Protein AF-L8M6Y9-F1 (afdb_monomer_lite)

Foldseek 3Di:
DPPDDVVVLLVLLQVLLLQLLVVLCVLPPVCSLVLLLQLLVLLLCQLVCCVVPNLLVLLVVLLDQCPDDSVRNSSNSSSLSLVVSLCVRLVDDDHSNDSVSLVPDDPVSRVVSSVSSSVSSVSNNVCSCVRSNHHDD

Structure (mmCIF, N/CA/C/O backbone):
data_AF-L8M6Y9-F1
#
_entry.id   AF-L8M6Y9-F1
#
loop_
_atom_site.group_PDB
_atom_site.id
_atom_site.type_symbol
_atom_site.label_atom_id
_atom_site.label_alt_id
_atom_site.label_comp_id
_atom_site.label_asym_id
_atom_site.label_entity_id
_atom_site.label_seq_id
_atom_site.pdbx_PDB_ins_code
_atom_site.Cartn_x
_atom_site.Cartn_y
_atom_site.Cartn_z
_atom_site.occupancy
_atom_site.B_iso_or_equiv
_atom_site.auth_seq_id
_atom_site.auth_comp_id
_atom_site.auth_asym_id
_atom_site.auth_atom_id
_atom_site.pdbx_PDB_model_num
ATOM 1 N N . MET A 1 1 ? 5.903 -5.511 -22.780 1.00 46.09 1 MET A N 1
ATOM 2 C CA . MET A 1 1 ? 4.863 -4.871 -21.948 1.00 46.09 1 MET A CA 1
ATOM 3 C C . MET A 1 1 ? 4.038 -6.001 -21.358 1.00 46.09 1 MET A C 1
ATOM 5 O O . MET A 1 1 ? 3.468 -6.752 -22.141 1.00 46.09 1 MET A O 1
ATOM 9 N N . LEU A 1 2 ? 4.091 -6.221 -20.038 1.00 52.31 2 LEU A N 1
ATOM 10 C CA . LEU A 1 2 ? 3.256 -7.232 -19.375 1.00 52.31 2 LEU A CA 1
ATOM 11 C C . LEU A 1 2 ? 1.802 -6.960 -19.768 1.00 52.31 2 LEU A C 1
ATOM 13 O O . LEU A 1 2 ? 1.294 -5.863 -19.540 1.00 52.31 2 LEU A O 1
ATOM 17 N N . LYS A 1 3 ? 1.163 -7.919 -20.439 1.00 58.28 3 LYS A N 1
ATOM 18 C CA . LYS A 1 3 ? -0.256 -7.826 -20.770 1.00 58.28 3 LYS A CA 1
ATOM 19 C C . LYS A 1 3 ? -1.007 -8.161 -19.485 1.00 58.28 3 LYS A C 1
ATOM 21 O O . LYS A 1 3 ? -1.280 -9.325 -19.223 1.00 58.28 3 LYS A O 1
ATOM 26 N N . LEU A 1 4 ? -1.220 -7.150 -18.647 1.00 67.50 4 LEU A N 1
ATOM 27 C CA . LEU A 1 4 ? -1.993 -7.296 -17.419 1.00 67.50 4 LEU A CA 1
ATOM 28 C C . LEU A 1 4 ? -3.423 -7.662 -17.813 1.00 67.50 4 LEU A C 1
ATOM 30 O O . LEU A 1 4 ? -4.090 -6.888 -18.499 1.00 67.50 4 LEU A O 1
ATOM 34 N N . ASP A 1 5 ? -3.863 -8.861 -17.435 1.00 82.44 5 ASP A N 1
ATOM 35 C CA . ASP A 1 5 ? -5.281 -9.205 -17.474 1.00 82.44 5 ASP A CA 1
ATOM 36 C C . ASP A 1 5 ? -5.985 -8.306 -16.447 1.00 82.44 5 ASP A C 1
ATOM 38 O O . ASP A 1 5 ? -5.642 -8.386 -15.262 1.00 82.44 5 ASP A O 1
ATOM 42 N N . PRO A 1 6 ? -6.932 -7.444 -16.862 1.00 83.56 6 PRO A N 1
ATOM 43 C CA . PRO A 1 6 ? -7.617 -6.541 -15.942 1.00 83.56 6 PRO A CA 1
ATOM 44 C C . PRO A 1 6 ? -8.288 -7.275 -14.780 1.00 83.56 6 PRO A C 1
ATOM 46 O O . PRO A 1 6 ? -8.347 -6.745 -13.679 1.00 83.56 6 PRO A O 1
ATOM 49 N N . ARG A 1 7 ? -8.739 -8.518 -14.997 1.00 87.81 7 ARG A N 1
ATOM 50 C CA . ARG A 1 7 ? -9.374 -9.331 -13.953 1.00 87.81 7 ARG A CA 1
ATOM 51 C C . ARG A 1 7 ? -8.374 -9.724 -12.880 1.00 87.81 7 ARG A C 1
ATOM 53 O O . ARG A 1 7 ? -8.661 -9.556 -11.706 1.00 87.81 7 ARG A O 1
ATOM 60 N N . ASN A 1 8 ? -7.191 -10.184 -13.289 1.00 87.62 8 ASN A N 1
ATOM 61 C CA . ASN A 1 8 ? -6.127 -10.527 -12.348 1.00 87.62 8 ASN A CA 1
ATOM 62 C C . ASN A 1 8 ? -5.664 -9.278 -11.593 1.00 87.62 8 ASN A C 1
ATOM 64 O O . ASN A 1 8 ? -5.404 -9.336 -10.400 1.00 87.62 8 ASN A O 1
ATOM 68 N N . PHE A 1 9 ? -5.581 -8.137 -12.277 1.00 90.62 9 PHE A N 1
ATOM 69 C CA . PHE A 1 9 ? -5.194 -6.880 -11.651 1.00 90.62 9 PHE A CA 1
ATOM 70 C C . PHE A 1 9 ? -6.172 -6.445 -10.550 1.00 90.62 9 PHE A C 1
ATOM 72 O O . PHE A 1 9 ? -5.738 -6.155 -9.435 1.00 90.62 9 PHE A O 1
ATOM 79 N N . SER A 1 10 ? -7.478 -6.455 -10.841 1.00 93.62 10 SER A N 1
ATOM 80 C CA . SER A 1 10 ? -8.515 -6.161 -9.847 1.00 93.62 10 SER A CA 1
ATOM 81 C C . SER A 1 10 ? -8.553 -7.202 -8.726 1.00 93.62 10 SER A C 1
ATOM 83 O O . SER A 1 10 ? -8.733 -6.824 -7.575 1.00 93.62 10 SER A O 1
ATOM 85 N N . ASP A 1 11 ? -8.329 -8.485 -9.027 1.00 94.81 11 ASP A N 1
ATOM 86 C CA . ASP A 1 11 ? -8.275 -9.559 -8.026 1.00 94.81 11 ASP A CA 1
ATOM 87 C C . ASP A 1 11 ? -7.117 -9.356 -7.035 1.00 94.81 11 ASP A C 1
ATOM 89 O O . ASP A 1 11 ? -7.332 -9.321 -5.827 1.00 94.81 11 ASP A O 1
ATOM 93 N N . HIS A 1 12 ? -5.900 -9.084 -7.522 1.00 94.75 12 HIS A N 1
ATOM 94 C CA . HIS A 1 12 ? -4.766 -8.739 -6.656 1.00 94.75 12 HIS A CA 1
ATOM 95 C C . HIS A 1 12 ? -5.039 -7.489 -5.808 1.00 94.75 12 HIS A C 1
ATOM 97 O O . HIS A 1 12 ? -4.659 -7.438 -4.638 1.00 94.75 12 HIS A O 1
ATOM 103 N N . ALA A 1 13 ? -5.696 -6.474 -6.380 1.00 96.38 13 ALA A N 1
ATOM 104 C CA . ALA A 1 13 ? -6.054 -5.271 -5.639 1.00 96.38 13 ALA A CA 1
ATOM 105 C C . ALA A 1 13 ? -7.060 -5.554 -4.516 1.00 96.38 13 ALA A C 1
ATOM 107 O O . ALA A 1 13 ? -6.871 -5.103 -3.386 1.00 96.38 13 ALA A O 1
ATOM 108 N N . TYR A 1 14 ? -8.102 -6.319 -4.829 1.00 97.38 14 TYR A N 1
ATOM 109 C CA . TYR A 1 14 ? -9.146 -6.708 -3.893 1.00 97.38 14 TYR A CA 1
ATOM 110 C C . TYR A 1 14 ? -8.575 -7.566 -2.754 1.00 97.38 14 TYR A C 1
ATOM 112 O O . TYR A 1 14 ? -8.721 -7.207 -1.585 1.00 97.38 14 TYR A O 1
ATOM 120 N N . ASN A 1 15 ? -7.823 -8.618 -3.090 1.00 97.69 15 ASN A N 1
ATOM 121 C CA . ASN A 1 15 ? -7.225 -9.534 -2.116 1.00 97.69 15 ASN A CA 1
ATOM 122 C C . ASN A 1 15 ? -6.239 -8.806 -1.188 1.00 97.69 15 ASN A C 1
ATOM 124 O O . ASN A 1 15 ? -6.292 -8.976 0.027 1.00 97.69 15 ASN A O 1
ATOM 128 N N . GLY A 1 16 ? -5.403 -7.905 -1.718 1.00 97.81 16 GLY A N 1
ATOM 129 C CA . GLY A 1 16 ? -4.499 -7.101 -0.889 1.00 97.81 16 GLY A CA 1
ATOM 130 C C . GLY A 1 16 ? -5.227 -6.212 0.132 1.00 97.81 16 GLY A C 1
ATOM 131 O O . GLY A 1 16 ? -4.735 -6.004 1.242 1.00 97.81 16 GLY A O 1
ATOM 132 N N . LEU A 1 17 ? -6.419 -5.706 -0.197 1.00 98.44 17 LEU A N 1
ATOM 133 C CA . LEU A 1 17 ? -7.243 -4.942 0.744 1.00 98.44 17 LEU A CA 1
ATOM 134 C C . LEU A 1 17 ? -7.923 -5.831 1.793 1.00 98.44 17 LEU A C 1
ATOM 136 O O . LEU A 1 17 ? -8.084 -5.389 2.935 1.00 98.44 17 LEU A O 1
ATOM 140 N N . GLU A 1 18 ? -8.301 -7.062 1.443 1.00 98.38 18 GLU A N 1
ATOM 141 C CA . GLU A 1 18 ? -8.814 -8.042 2.408 1.00 98.38 18 GLU A CA 1
ATOM 142 C C . GLU A 1 18 ? -7.746 -8.440 3.435 1.00 98.38 18 GLU A C 1
ATOM 144 O O . GLU A 1 18 ? -8.046 -8.477 4.630 1.00 98.38 18 GLU A O 1
ATOM 149 N N . GLU A 1 19 ? -6.488 -8.603 3.018 1.00 98.31 19 GLU A N 1
ATOM 150 C CA . GLU A 1 19 ? -5.369 -8.860 3.938 1.00 98.31 19 GLU A CA 1
ATOM 151 C C . GLU A 1 19 ? -5.184 -7.706 4.939 1.00 98.31 19 GLU A C 1
ATOM 153 O O . GLU A 1 19 ? -5.137 -7.916 6.154 1.00 98.31 19 GLU A O 1
ATOM 158 N N . ILE A 1 20 ? -5.221 -6.450 4.472 1.00 97.94 20 ILE A N 1
ATOM 159 C CA . ILE A 1 20 ? -5.199 -5.273 5.365 1.00 97.94 20 ILE A CA 1
ATOM 160 C C . ILE A 1 20 ? -6.381 -5.302 6.336 1.00 97.94 20 ILE A C 1
ATOM 162 O O . ILE A 1 20 ? -6.250 -4.949 7.515 1.00 97.94 20 ILE A O 1
ATOM 166 N N . GLN A 1 21 ? -7.560 -5.683 5.845 1.00 98.06 21 GLN A N 1
ATOM 167 C CA . GLN A 1 21 ? -8.760 -5.768 6.659 1.00 98.06 21 GLN A CA 1
ATOM 168 C C . GLN A 1 21 ? -8.592 -6.798 7.790 1.00 98.06 21 GLN A C 1
ATOM 170 O O . GLN A 1 21 ? -8.986 -6.508 8.931 1.00 98.06 21 GLN A O 1
ATOM 175 N N . AL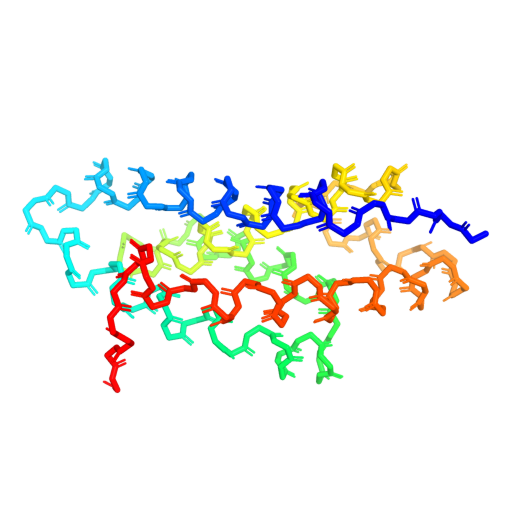A A 1 22 ? -8.011 -7.958 7.482 1.00 98.19 22 ALA A N 1
ATOM 176 C CA . ALA A 1 22 ? -7.735 -9.041 8.418 1.00 98.19 22 ALA A CA 1
ATOM 177 C C . ALA A 1 22 ? -6.683 -8.634 9.462 1.00 98.19 22 ALA A C 1
ATOM 179 O O . ALA A 1 22 ? -6.955 -8.721 10.664 1.00 98.19 22 ALA A O 1
ATOM 180 N N . ASP A 1 23 ? -5.553 -8.069 9.031 1.00 97.38 23 ASP A N 1
ATOM 181 C CA . ASP A 1 23 ? -4.480 -7.578 9.907 1.00 97.38 23 ASP A CA 1
ATOM 182 C C . ASP A 1 23 ? -4.985 -6.534 10.913 1.00 97.38 23 ASP A C 1
ATOM 184 O O . ASP A 1 23 ? -4.680 -6.566 12.114 1.00 97.38 23 ASP A O 1
ATOM 188 N N . ILE A 1 24 ? -5.812 -5.594 10.444 1.00 97.62 24 ILE A N 1
ATOM 189 C CA . ILE A 1 24 ? -6.424 -4.574 11.301 1.00 97.62 24 ILE A CA 1
ATOM 190 C C . ILE A 1 24 ? -7.418 -5.213 12.277 1.00 97.62 24 ILE A C 1
ATOM 192 O O . ILE A 1 24 ? -7.443 -4.843 13.457 1.00 97.62 24 ILE A O 1
ATOM 196 N N . ALA A 1 25 ? -8.239 -6.161 11.822 1.00 97.25 25 ALA A N 1
ATOM 197 C CA . ALA A 1 25 ? -9.172 -6.868 12.696 1.00 97.25 25 ALA A CA 1
ATOM 198 C C . ALA A 1 25 ? -8.431 -7.588 13.831 1.00 97.25 25 ALA A C 1
ATOM 200 O O . ALA A 1 25 ? -8.795 -7.429 15.001 1.00 97.25 25 ALA A O 1
ATOM 201 N N . GLN A 1 26 ? -7.345 -8.285 13.501 1.00 97.06 26 GLN A N 1
ATOM 202 C CA . GLN A 1 26 ? -6.515 -9.006 14.457 1.00 97.06 26 GLN A CA 1
ATOM 203 C C . GLN A 1 26 ? -5.826 -8.069 15.458 1.00 97.06 26 GLN A C 1
ATOM 205 O O . GLN A 1 26 ? -5.860 -8.315 16.665 1.00 97.06 26 GLN A O 1
ATOM 210 N N . LEU A 1 27 ? -5.215 -6.973 14.999 1.00 96.44 27 LEU A N 1
ATOM 211 C CA . LEU A 1 27 ? -4.429 -6.098 15.874 1.00 96.44 27 LEU A CA 1
ATOM 212 C C . LEU A 1 27 ? -5.295 -5.229 16.806 1.00 96.44 27 LEU A C 1
ATOM 214 O O . LEU A 1 27 ? -4.904 -4.946 17.950 1.00 96.44 27 LEU A O 1
ATOM 218 N N . TYR A 1 28 ? -6.445 -4.756 16.319 1.00 96.69 28 TYR A N 1
ATOM 219 C CA . TYR A 1 28 ? -7.249 -3.733 16.997 1.00 96.69 28 TYR A CA 1
ATOM 220 C C . TYR A 1 28 ? -8.537 -4.262 17.639 1.00 96.69 28 TYR A C 1
ATOM 222 O O . TYR A 1 28 ? -9.129 -3.544 18.453 1.00 96.69 28 TYR A O 1
ATOM 230 N N . GLY A 1 29 ? -8.956 -5.496 17.333 1.00 95.75 29 GLY A N 1
ATOM 231 C CA . GLY A 1 29 ? -10.102 -6.156 17.962 1.00 95.75 29 GLY A CA 1
ATOM 232 C C . GLY A 1 29 ? -11.366 -5.282 17.922 1.00 95.75 29 GLY A C 1
ATOM 233 O O . GLY A 1 29 ? -11.763 -4.851 16.840 1.00 95.75 29 GLY A O 1
ATOM 234 N N . PRO A 1 30 ? -11.976 -4.923 19.071 1.00 96.44 30 PRO A N 1
ATOM 235 C CA . PRO A 1 30 ? -13.185 -4.091 19.103 1.00 96.44 30 PRO A CA 1
ATOM 236 C C . PRO A 1 30 ? -13.044 -2.720 18.422 1.00 96.44 30 PRO A C 1
ATOM 238 O O . PRO A 1 30 ? -14.034 -2.149 17.974 1.00 96.44 30 PRO A O 1
ATOM 241 N N . LYS A 1 31 ? -11.821 -2.178 18.326 1.00 96.00 31 LYS A N 1
ATOM 242 C CA . LYS A 1 31 ? -11.558 -0.885 17.670 1.00 96.00 31 LYS A CA 1
ATOM 243 C C . LYS A 1 31 ? -11.295 -1.008 16.168 1.00 96.00 31 LYS A C 1
ATOM 245 O O . LYS A 1 31 ? -11.102 0.014 15.513 1.00 96.00 31 LYS A O 1
ATOM 250 N N . ALA A 1 32 ? -11.286 -2.218 15.606 1.00 96.81 32 ALA A N 1
ATOM 251 C CA . ALA A 1 32 ? -10.920 -2.453 14.212 1.00 96.81 32 ALA A CA 1
ATOM 252 C C . ALA A 1 32 ? -11.723 -1.595 13.229 1.00 96.81 32 ALA A C 1
ATOM 254 O O . ALA A 1 32 ? -11.138 -1.048 12.302 1.00 96.81 32 ALA A O 1
ATOM 255 N N . GLY A 1 33 ? -13.024 -1.391 13.465 1.00 96.50 33 GLY A N 1
ATOM 256 C CA . GLY A 1 33 ? -13.861 -0.552 12.602 1.00 96.50 33 GLY A CA 1
ATOM 257 C C . GLY A 1 33 ? -13.327 0.875 12.420 1.00 96.50 33 GLY A C 1
ATOM 258 O O . GLY A 1 33 ? -13.347 1.395 11.310 1.00 96.50 33 GLY A O 1
ATOM 259 N N . GLU A 1 34 ? -12.783 1.502 13.467 1.00 96.44 34 GLU A N 1
ATOM 260 C CA . GLU A 1 34 ? -12.192 2.843 13.357 1.00 96.44 34 GLU A CA 1
ATOM 261 C C . GLU A 1 34 ? -10.894 2.823 12.540 1.00 96.44 34 GLU A C 1
ATOM 263 O O . GLU A 1 34 ? -10.664 3.695 11.700 1.00 96.44 34 GLU A O 1
ATOM 268 N N . TYR A 1 35 ? -10.041 1.826 12.774 1.00 97.25 35 TYR A N 1
ATOM 269 C CA . TYR A 1 35 ? -8.752 1.715 12.094 1.00 97.25 35 TYR A CA 1
ATOM 270 C C . TYR A 1 35 ? -8.889 1.288 10.631 1.00 97.25 35 TYR A C 1
ATOM 272 O O . TYR A 1 35 ? -8.091 1.744 9.818 1.00 97.25 35 TYR A O 1
ATOM 280 N N . LYS A 1 36 ? -9.922 0.515 10.268 1.00 97.75 36 LYS A N 1
ATOM 281 C CA . LYS A 1 36 ? -10.257 0.218 8.866 1.00 97.75 36 LYS A CA 1
ATOM 282 C C . LYS A 1 36 ? -10.595 1.505 8.104 1.00 97.75 36 LYS A C 1
ATOM 284 O O . LYS A 1 36 ? -9.994 1.766 7.070 1.00 97.75 36 LYS A O 1
ATOM 289 N N . LYS A 1 37 ? -11.420 2.390 8.679 1.00 97.75 37 LYS A N 1
ATOM 290 C CA . LYS A 1 37 ? -11.724 3.707 8.081 1.00 97.75 37 LYS A CA 1
ATOM 291 C C . LYS A 1 37 ? -10.491 4.606 7.949 1.00 97.75 37 LYS A C 1
ATOM 293 O O . LYS A 1 37 ? -10.320 5.278 6.936 1.00 97.75 37 LYS A O 1
ATOM 298 N N . LYS A 1 38 ? -9.596 4.599 8.946 1.00 97.38 38 LYS A N 1
ATOM 299 C CA . LYS A 1 38 ? -8.304 5.306 8.851 1.00 97.38 38 LYS A CA 1
ATOM 300 C C . LYS A 1 38 ? -7.415 4.714 7.756 1.00 97.38 38 LYS A C 1
ATOM 302 O O . LYS A 1 38 ? -6.781 5.467 7.031 1.00 97.38 38 LYS A O 1
ATOM 307 N N . ALA A 1 39 ? -7.369 3.390 7.620 1.00 97.81 39 ALA A N 1
ATOM 308 C CA . ALA A 1 39 ? -6.634 2.724 6.550 1.00 97.81 39 ALA A CA 1
ATOM 309 C C . ALA A 1 39 ? -7.219 3.051 5.169 1.00 97.81 39 ALA A C 1
ATOM 311 O O . ALA A 1 39 ? -6.449 3.349 4.264 1.00 97.81 39 ALA A O 1
ATOM 312 N N . SER A 1 40 ? -8.549 3.109 5.033 1.00 98.31 40 SER A N 1
ATOM 313 C CA . SER A 1 40 ? -9.232 3.546 3.806 1.00 98.31 40 SER A CA 1
ATOM 314 C C . SER A 1 40 ? -8.768 4.940 3.367 1.00 98.31 40 SER A C 1
ATOM 316 O O . SER A 1 40 ? -8.375 5.122 2.218 1.00 98.31 40 SER A O 1
ATOM 318 N N . ALA A 1 41 ? -8.671 5.899 4.299 1.00 97.69 41 ALA A N 1
ATOM 319 C CA . ALA A 1 41 ? -8.142 7.235 4.005 1.00 97.69 41 ALA A CA 1
ATOM 320 C C . ALA A 1 41 ? -6.676 7.211 3.522 1.00 97.69 41 ALA A C 1
ATOM 322 O O . ALA A 1 41 ? -6.304 7.953 2.614 1.00 97.69 41 ALA A O 1
ATOM 323 N N . ILE A 1 42 ? -5.836 6.334 4.089 1.00 98.00 42 ILE A N 1
ATOM 324 C CA . ILE A 1 42 ? -4.451 6.153 3.621 1.00 98.00 42 ILE A CA 1
ATOM 325 C C . ILE A 1 42 ? -4.422 5.557 2.212 1.00 98.00 42 ILE A C 1
ATOM 327 O O . ILE A 1 42 ? -3.674 6.050 1.369 1.00 98.00 42 ILE A O 1
ATOM 331 N N . VAL A 1 43 ? -5.240 4.535 1.948 1.00 98.31 43 VAL A N 1
ATOM 332 C CA . VAL A 1 43 ? -5.334 3.881 0.637 1.00 98.31 43 VAL A CA 1
ATOM 333 C C . VAL A 1 43 ? -5.749 4.881 -0.443 1.00 98.31 43 VAL A C 1
ATOM 335 O O . VAL A 1 43 ? -5.084 4.969 -1.472 1.00 98.31 43 VAL A O 1
ATOM 338 N N . GLN A 1 44 ? -6.770 5.704 -0.189 1.00 97.81 44 GLN A N 1
ATOM 339 C CA . GLN A 1 44 ? -7.201 6.747 -1.129 1.00 97.81 44 GLN A CA 1
ATOM 340 C C . GLN A 1 44 ? -6.107 7.787 -1.420 1.00 97.81 44 GLN A C 1
ATOM 342 O O . GLN A 1 44 ? -6.062 8.361 -2.507 1.00 97.81 44 GLN A O 1
ATOM 347 N N . GLY A 1 45 ? -5.191 8.014 -0.473 1.00 97.75 45 GLY A N 1
ATOM 348 C CA . GLY A 1 45 ? -4.048 8.910 -0.640 1.00 97.75 45 GLY A CA 1
ATOM 349 C C . GLY A 1 45 ? -2.855 8.311 -1.397 1.00 97.75 45 GLY A C 1
ATOM 350 O O . GLY A 1 45 ? -1.957 9.066 -1.786 1.00 97.75 45 GLY A O 1
ATOM 351 N N . LEU A 1 46 ? -2.813 6.992 -1.629 1.00 98.25 46 LEU A N 1
ATOM 352 C CA . LEU A 1 46 ? -1.660 6.315 -2.237 1.00 98.25 46 LEU A CA 1
ATOM 353 C C . LEU A 1 46 ? -1.291 6.829 -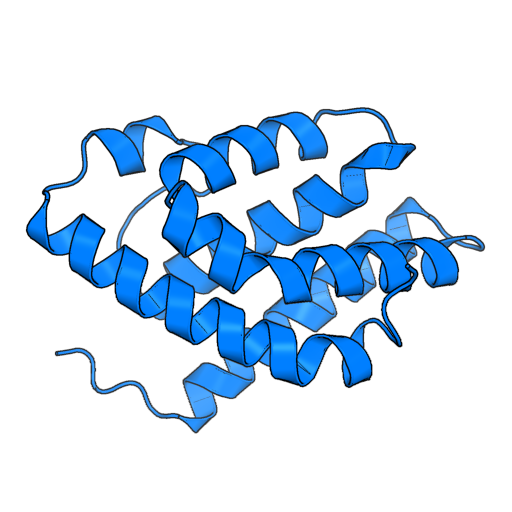3.638 1.00 98.25 46 LEU A C 1
ATOM 355 O O . LEU A 1 46 ? -0.098 7.066 -3.851 1.00 98.25 46 LEU A O 1
ATOM 359 N N . PRO A 1 47 ? -2.230 7.065 -4.581 1.00 98.12 47 PRO A N 1
ATOM 360 C CA . PRO A 1 47 ? -1.868 7.552 -5.915 1.00 98.12 47 PRO A CA 1
ATOM 361 C C . PRO A 1 47 ? -1.084 8.868 -5.858 1.00 98.12 47 PRO A C 1
ATOM 363 O O . PRO A 1 47 ? -0.048 9.021 -6.512 1.00 98.12 47 PRO A O 1
ATOM 366 N N . ASN A 1 48 ? -1.543 9.796 -5.014 1.00 97.81 48 ASN A N 1
ATOM 367 C CA . ASN A 1 48 ? -0.903 11.093 -4.811 1.00 97.81 48 ASN A CA 1
ATOM 368 C C . ASN A 1 48 ? 0.447 10.942 -4.108 1.00 97.81 48 ASN A C 1
ATOM 370 O O . ASN A 1 48 ? 1.433 11.551 -4.524 1.00 97.81 48 ASN A O 1
ATOM 374 N N . TYR A 1 49 ? 0.514 10.104 -3.071 1.00 98.00 49 TYR A N 1
ATOM 375 C CA . TYR A 1 49 ? 1.751 9.850 -2.340 1.00 98.00 49 TYR A CA 1
ATOM 376 C C . TYR A 1 49 ? 2.841 9.280 -3.259 1.00 98.00 49 TYR A C 1
ATOM 378 O O . TYR A 1 49 ? 3.959 9.794 -3.279 1.00 98.00 49 TYR A O 1
ATOM 386 N N . ILE A 1 50 ? 2.523 8.246 -4.042 1.00 97.69 50 ILE A N 1
ATOM 387 C CA . ILE A 1 50 ? 3.484 7.587 -4.940 1.00 97.69 50 ILE A CA 1
ATOM 388 C C . ILE A 1 50 ? 3.928 8.550 -6.040 1.00 97.69 50 ILE A C 1
ATOM 390 O O . ILE A 1 50 ? 5.116 8.611 -6.347 1.00 97.69 50 ILE A O 1
ATOM 394 N N . SER A 1 51 ? 3.008 9.348 -6.586 1.00 95.69 51 SER A N 1
ATOM 395 C CA . SER A 1 51 ? 3.340 10.352 -7.603 1.00 95.69 51 SER A CA 1
ATOM 396 C C . SER A 1 51 ? 4.284 11.437 -7.072 1.00 95.69 51 SER A C 1
ATOM 398 O O . SER A 1 51 ? 5.167 11.884 -7.798 1.00 95.69 51 SER A O 1
ATOM 400 N N . ALA A 1 52 ? 4.124 11.847 -5.810 1.00 96.50 52 ALA A N 1
ATOM 401 C CA . ALA A 1 52 ? 4.944 12.888 -5.193 1.00 96.50 52 ALA A CA 1
ATOM 402 C C . ALA A 1 52 ? 6.304 12.378 -4.687 1.00 96.50 52 ALA A C 1
ATOM 404 O O . ALA A 1 52 ? 7.302 13.090 -4.778 1.00 96.50 52 ALA A O 1
ATOM 405 N N . TRP A 1 53 ? 6.349 11.166 -4.129 1.00 95.69 53 TRP A N 1
ATOM 406 C CA . TRP A 1 53 ? 7.508 10.687 -3.368 1.00 95.69 53 TRP A CA 1
ATOM 407 C C . TRP A 1 53 ? 8.144 9.402 -3.901 1.00 95.69 53 TRP A C 1
ATOM 409 O O . TRP A 1 53 ? 9.311 9.137 -3.619 1.00 95.69 53 TRP A O 1
ATOM 419 N N . GLY A 1 54 ? 7.409 8.605 -4.674 1.00 95.38 54 GLY A N 1
ATOM 420 C CA . GLY A 1 54 ? 7.865 7.322 -5.201 1.00 95.38 54 GLY A CA 1
ATOM 421 C C . GLY A 1 54 ? 7.882 6.172 -4.187 1.00 95.38 54 GLY A C 1
ATOM 422 O O . GLY A 1 54 ? 7.628 6.326 -2.989 1.00 95.38 54 GLY A O 1
ATOM 423 N N . LEU A 1 55 ? 8.199 4.981 -4.698 1.00 96.94 55 LEU A N 1
ATOM 424 C CA . LEU A 1 55 ? 8.106 3.714 -3.966 1.00 96.94 55 LEU A CA 1
ATOM 425 C C . LEU A 1 55 ? 9.159 3.537 -2.871 1.00 96.94 55 LEU A C 1
ATOM 427 O O . LEU A 1 55 ? 8.873 2.936 -1.841 1.00 96.94 55 LEU A O 1
ATOM 431 N N . HIS A 1 56 ? 10.369 4.066 -3.055 1.00 95.38 56 HIS A N 1
ATOM 432 C CA . HIS A 1 56 ? 11.428 3.933 -2.048 1.00 95.38 56 HIS A CA 1
ATOM 433 C C . HIS A 1 56 ? 11.035 4.598 -0.717 1.00 95.38 56 HIS A C 1
ATOM 435 O O . HIS A 1 56 ? 11.291 4.042 0.353 1.00 95.38 56 HIS A O 1
ATOM 441 N N . ARG A 1 57 ? 10.362 5.759 -0.768 1.00 96.06 57 ARG A N 1
ATOM 442 C CA . ARG A 1 57 ? 9.854 6.427 0.436 1.00 96.06 57 ARG A CA 1
ATOM 443 C C . ARG A 1 57 ? 8.682 5.663 1.045 1.00 96.06 57 ARG A C 1
ATOM 445 O O . ARG A 1 57 ? 8.661 5.493 2.260 1.00 96.06 57 ARG A O 1
ATOM 452 N N . LEU A 1 58 ? 7.778 5.143 0.209 1.00 97.44 58 LEU A N 1
ATOM 453 C CA . LEU A 1 58 ? 6.669 4.293 0.649 1.00 97.44 58 LEU A CA 1
ATOM 454 C C . LEU A 1 58 ? 7.177 3.070 1.432 1.00 97.44 58 LEU A C 1
ATOM 456 O O . LEU A 1 58 ? 6.675 2.791 2.517 1.00 97.44 58 LEU A O 1
ATOM 460 N N . ALA A 1 59 ? 8.218 2.392 0.936 1.00 97.12 59 ALA A N 1
ATOM 461 C CA . ALA A 1 59 ? 8.852 1.261 1.618 1.00 97.12 59 ALA A CA 1
ATOM 462 C C . ALA A 1 59 ? 9.466 1.662 2.966 1.00 97.12 59 ALA A C 1
ATOM 464 O O . ALA A 1 59 ? 9.254 0.989 3.978 1.00 97.12 59 ALA A O 1
ATOM 465 N N . GLY A 1 60 ? 10.176 2.795 3.009 1.00 96.88 60 GLY A N 1
ATOM 466 C CA . GLY A 1 60 ? 10.760 3.315 4.246 1.00 96.88 60 GLY A CA 1
ATOM 467 C C . GLY A 1 60 ? 9.704 3.661 5.300 1.00 96.88 60 GLY A C 1
ATOM 468 O O . GLY A 1 60 ? 9.830 3.263 6.461 1.00 96.88 60 GLY A O 1
ATOM 469 N N . ASP A 1 61 ? 8.636 4.351 4.898 1.00 96.81 61 ASP A N 1
ATOM 470 C CA . ASP A 1 61 ? 7.517 4.675 5.785 1.00 96.81 61 ASP A CA 1
ATOM 471 C C . ASP A 1 61 ? 6.746 3.414 6.204 1.00 96.81 61 ASP A C 1
ATOM 473 O O . ASP A 1 61 ? 6.332 3.309 7.359 1.00 96.81 61 ASP A O 1
ATOM 477 N N . GLY A 1 62 ? 6.607 2.429 5.312 1.00 96.31 62 GLY A N 1
ATOM 478 C CA . GLY A 1 62 ? 5.998 1.137 5.616 1.00 96.31 62 GLY A CA 1
ATOM 479 C C . GLY A 1 62 ? 6.700 0.446 6.779 1.00 96.31 62 GLY A C 1
ATOM 480 O O . GLY A 1 62 ? 6.052 0.106 7.765 1.00 96.31 62 GLY A O 1
ATOM 481 N N . LEU A 1 63 ? 8.029 0.337 6.727 1.00 95.69 63 LEU A N 1
ATOM 482 C CA . LEU A 1 63 ? 8.834 -0.217 7.822 1.00 95.69 63 LEU A CA 1
ATOM 483 C C . LEU A 1 63 ? 8.711 0.586 9.112 1.00 95.69 63 LEU A C 1
ATOM 485 O O . LEU A 1 63 ? 8.515 0.024 10.191 1.00 95.69 63 LEU A O 1
ATOM 489 N N . LYS A 1 64 ? 8.825 1.913 8.999 1.00 96.31 64 LYS A N 1
ATOM 490 C CA . LYS A 1 64 ? 8.748 2.831 10.135 1.00 96.31 64 LYS A CA 1
ATOM 491 C C . LYS A 1 64 ? 7.435 2.664 10.895 1.00 96.31 64 LYS A C 1
ATOM 493 O O . LYS A 1 64 ? 7.450 2.602 12.121 1.00 96.31 64 LYS A O 1
ATOM 498 N N . TYR A 1 65 ? 6.307 2.619 10.189 1.00 96.44 65 TYR A N 1
ATOM 499 C CA . TYR A 1 65 ? 4.997 2.492 10.821 1.00 96.44 65 TYR A CA 1
ATOM 500 C C . TYR A 1 65 ? 4.696 1.062 11.256 1.00 96.44 65 TYR A C 1
ATOM 502 O O . TYR A 1 65 ? 4.109 0.881 12.322 1.00 96.44 65 TYR A O 1
ATOM 510 N N . HIS A 1 66 ? 5.138 0.055 10.501 1.00 93.56 66 HIS A N 1
ATOM 511 C CA . HIS A 1 66 ? 4.961 -1.346 10.878 1.00 93.56 66 HIS A CA 1
ATOM 512 C C . HIS A 1 66 ? 5.644 -1.643 12.224 1.00 93.56 66 HIS A C 1
ATOM 514 O O . HIS A 1 66 ? 5.017 -2.163 13.148 1.00 93.56 66 HIS A O 1
ATOM 520 N N . ASN A 1 67 ? 6.881 -1.170 12.395 1.00 93.12 67 ASN A N 1
ATOM 521 C CA . ASN A 1 67 ? 7.636 -1.273 13.649 1.00 93.12 67 ASN A CA 1
ATOM 522 C C . ASN A 1 67 ? 7.295 -0.170 14.667 1.00 93.12 67 ASN A C 1
ATOM 524 O O . ASN A 1 67 ? 7.867 -0.120 15.755 1.00 93.12 67 ASN A O 1
ATOM 528 N N . GLY A 1 68 ? 6.369 0.724 14.320 1.00 92.56 68 GLY A N 1
ATOM 529 C CA . GLY A 1 68 ? 5.968 1.859 15.135 1.00 92.56 68 GLY A CA 1
ATOM 530 C C . GLY A 1 68 ? 4.984 1.503 16.250 1.00 92.56 68 GLY A C 1
ATOM 531 O O . GLY A 1 68 ? 4.726 0.334 16.571 1.00 92.56 68 GLY A O 1
ATOM 532 N N . SER A 1 69 ? 4.405 2.553 16.840 1.00 94.69 69 SER A N 1
ATOM 533 C CA . SER A 1 69 ? 3.383 2.430 17.880 1.00 94.69 69 SER A CA 1
ATOM 534 C C . SER A 1 69 ? 2.136 1.718 17.358 1.00 94.69 69 SER A C 1
ATOM 536 O O . SER A 1 69 ? 1.775 1.830 16.182 1.00 94.69 69 SER A O 1
ATOM 538 N N . LYS A 1 70 ? 1.404 1.053 18.261 1.00 93.38 70 LYS A N 1
ATOM 539 C CA . LYS A 1 70 ? 0.137 0.392 17.919 1.00 93.38 70 LYS A CA 1
ATOM 540 C C . LYS A 1 70 ? -0.838 1.349 17.225 1.00 93.38 70 LYS A C 1
ATOM 542 O O . LYS A 1 70 ? -1.553 0.935 16.325 1.00 93.38 70 LYS A O 1
ATOM 547 N N . GLU A 1 71 ? -0.841 2.631 17.577 1.00 92.88 71 GLU A N 1
ATOM 548 C CA . GLU A 1 71 ? -1.741 3.624 16.982 1.00 92.88 71 GLU A CA 1
ATOM 549 C C . GLU A 1 71 ? -1.459 3.936 15.516 1.00 92.88 71 GLU A C 1
ATOM 551 O O . GLU A 1 71 ? -2.377 4.333 14.811 1.00 92.88 71 GLU A O 1
ATOM 556 N N . THR A 1 72 ? -0.223 3.761 15.048 1.00 95.44 72 THR A N 1
ATOM 557 C CA . THR A 1 72 ? 0.175 4.085 13.668 1.00 95.44 72 THR A CA 1
ATOM 558 C C . THR A 1 72 ? 0.434 2.851 12.811 1.00 95.44 72 THR A C 1
ATOM 560 O O . THR A 1 72 ? 0.565 2.980 11.595 1.00 95.44 72 THR A O 1
ATOM 563 N N . ARG A 1 73 ? 0.434 1.656 13.418 1.00 96.44 73 ARG A N 1
ATOM 564 C CA . ARG A 1 73 ? 0.761 0.386 12.759 1.00 96.44 73 ARG A CA 1
ATOM 565 C C . ARG A 1 73 ? -0.123 0.047 11.557 1.00 96.44 73 ARG A C 1
ATOM 567 O O . ARG A 1 73 ? 0.395 -0.483 10.582 1.00 96.44 73 ARG A O 1
ATOM 574 N N . TYR A 1 74 ? -1.396 0.455 11.557 1.00 96.44 74 TYR A N 1
ATOM 575 C CA . TYR A 1 74 ? -2.285 0.313 10.394 1.00 96.44 74 TYR A CA 1
ATOM 576 C C . TYR A 1 74 ? -1.717 0.951 9.112 1.00 96.44 74 TYR A C 1
ATOM 578 O O . TYR A 1 74 ? -1.920 0.413 8.029 1.00 96.44 74 TYR A O 1
ATOM 586 N N . LYS A 1 75 ? -0.965 2.060 9.214 1.00 97.62 75 LYS A N 1
ATOM 587 C CA . LYS A 1 75 ? -0.290 2.678 8.056 1.00 97.62 75 LYS A CA 1
ATOM 588 C C . LYS A 1 75 ? 0.786 1.753 7.493 1.00 97.62 75 LYS A C 1
ATOM 590 O O . LYS A 1 75 ? 0.938 1.642 6.284 1.00 97.62 75 LYS A O 1
ATOM 595 N N . GLY A 1 76 ? 1.510 1.083 8.390 1.00 96.81 76 GLY A N 1
ATOM 596 C CA . GLY A 1 76 ? 2.522 0.093 8.044 1.00 96.81 76 GLY A CA 1
ATOM 597 C C . GLY A 1 76 ? 1.925 -1.094 7.300 1.00 96.81 76 GLY A C 1
ATOM 598 O O . GLY A 1 76 ? 2.470 -1.468 6.270 1.00 96.81 76 GLY A O 1
ATOM 599 N N . PHE A 1 77 ? 0.791 -1.629 7.770 1.00 97.19 77 PHE A N 1
ATOM 600 C CA . PHE A 1 77 ? 0.063 -2.696 7.069 1.00 97.19 77 PHE A CA 1
ATOM 601 C C . PHE A 1 77 ? -0.337 -2.276 5.655 1.00 97.19 77 PHE A C 1
ATOM 603 O O . PHE A 1 77 ? -0.006 -2.977 4.707 1.00 97.19 77 PHE A O 1
ATOM 610 N N . VAL A 1 78 ? -0.934 -1.087 5.490 1.00 98.31 78 VAL A N 1
ATOM 611 C CA . VAL A 1 78 ? -1.317 -0.581 4.161 1.00 98.31 78 VAL A CA 1
ATOM 612 C C . VAL A 1 78 ? -0.116 -0.503 3.219 1.00 98.31 78 VAL A C 1
ATOM 614 O O . VAL A 1 78 ? -0.171 -1.016 2.106 1.00 98.31 78 VAL A O 1
ATOM 617 N N . TYR A 1 79 ? 0.982 0.120 3.649 1.00 98.19 79 TYR A N 1
ATOM 618 C CA . TYR A 1 79 ? 2.147 0.316 2.783 1.00 98.19 79 TYR A CA 1
ATOM 619 C C . TYR A 1 79 ?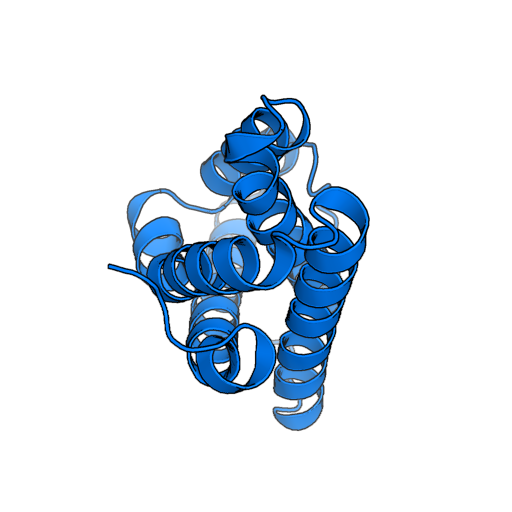 2.884 -0.988 2.470 1.00 98.19 79 TYR A C 1
ATOM 621 O O . TYR A 1 79 ? 3.296 -1.189 1.330 1.00 98.19 79 TYR A O 1
ATOM 629 N N . GLN A 1 80 ? 3.050 -1.874 3.455 1.00 97.25 80 GLN A N 1
ATOM 630 C CA . GLN A 1 80 ? 3.732 -3.153 3.258 1.00 97.25 80 GLN A CA 1
ATOM 631 C C . GLN A 1 80 ? 2.915 -4.089 2.367 1.00 97.25 80 GLN A C 1
ATOM 633 O O . GLN A 1 80 ? 3.461 -4.614 1.398 1.00 97.25 80 GLN A O 1
ATOM 638 N N . GLN A 1 81 ? 1.607 -4.209 2.610 1.00 98.12 81 GLN A N 1
ATOM 639 C CA . GLN A 1 81 ? 0.740 -5.040 1.778 1.00 98.12 81 GLN A CA 1
ATOM 640 C C . GLN A 1 81 ? 0.658 -4.512 0.344 1.00 98.12 81 GLN A C 1
ATOM 642 O O . GLN A 1 81 ? 0.688 -5.287 -0.612 1.00 98.12 81 GLN A O 1
ATOM 647 N N . PHE A 1 82 ? 0.624 -3.188 0.168 1.00 98.44 82 PHE A N 1
ATOM 648 C CA . PHE A 1 82 ? 0.659 -2.578 -1.158 1.00 98.44 82 PHE A CA 1
ATOM 649 C C . PHE A 1 82 ? 1.939 -2.941 -1.923 1.00 98.44 82 PHE A C 1
ATOM 651 O O . PHE A 1 82 ? 1.888 -3.302 -3.097 1.00 98.44 82 PHE A O 1
ATOM 658 N N . LEU A 1 83 ? 3.096 -2.874 -1.258 1.00 97.75 83 LEU A N 1
ATOM 659 C CA . LEU A 1 83 ? 4.384 -3.214 -1.864 1.00 97.75 83 LEU A CA 1
ATOM 660 C C . LEU A 1 83 ? 4.505 -4.708 -2.181 1.00 97.75 83 LEU A C 1
ATOM 662 O O . LEU A 1 83 ? 5.046 -5.040 -3.231 1.00 97.75 83 LEU A O 1
ATOM 666 N N . GLN A 1 84 ? 3.982 -5.588 -1.325 1.00 96.69 84 GLN A N 1
ATOM 667 C CA . GLN A 1 84 ? 3.913 -7.031 -1.588 1.00 96.69 84 GLN A CA 1
ATOM 668 C C . GLN A 1 84 ? 3.039 -7.326 -2.811 1.00 96.69 84 GLN A C 1
ATOM 670 O O . GLN A 1 84 ? 3.499 -7.944 -3.767 1.00 96.69 84 GLN A O 1
ATOM 675 N N . THR A 1 85 ? 1.833 -6.758 -2.852 1.00 97.00 85 THR A N 1
ATOM 676 C CA . THR A 1 85 ? 0.910 -6.900 -3.991 1.00 97.00 85 THR A CA 1
ATOM 677 C C . THR A 1 85 ? 1.542 -6.386 -5.291 1.00 97.00 85 THR A C 1
ATOM 679 O O . THR A 1 85 ? 1.428 -7.002 -6.350 1.00 97.00 85 THR A O 1
ATOM 682 N N . LEU A 1 86 ? 2.267 -5.265 -5.227 1.00 96.69 86 LEU A N 1
ATOM 683 C CA . LEU A 1 86 ? 2.998 -4.722 -6.368 1.00 96.69 86 LEU A CA 1
ATOM 684 C C . LEU A 1 86 ? 4.151 -5.637 -6.814 1.00 96.69 86 LEU A C 1
ATOM 686 O O . LEU A 1 86 ? 4.384 -5.781 -8.016 1.00 96.69 86 LEU A O 1
ATOM 690 N N . GLN A 1 87 ? 4.888 -6.234 -5.877 1.00 95.50 87 GLN A N 1
ATOM 691 C CA . GLN A 1 87 ? 5.958 -7.188 -6.173 1.00 95.50 87 GLN A CA 1
ATOM 692 C C . GLN A 1 87 ? 5.396 -8.408 -6.915 1.00 95.50 87 GLN A C 1
ATOM 694 O O . GLN A 1 87 ? 5.913 -8.773 -7.972 1.00 95.50 87 GLN A O 1
ATOM 699 N N . GLU A 1 88 ? 4.292 -8.968 -6.421 1.00 92.94 88 GLU A N 1
ATOM 700 C CA . GLU A 1 88 ? 3.587 -10.094 -7.037 1.00 92.94 88 GLU A CA 1
ATOM 701 C C . GLU A 1 88 ? 3.060 -9.751 -8.434 1.00 92.94 88 GLU A C 1
ATOM 703 O O . GLU A 1 88 ? 3.277 -10.498 -9.383 1.00 92.94 88 GLU A O 1
ATOM 708 N N . LEU A 1 89 ? 2.429 -8.591 -8.614 1.00 92.81 89 LEU A N 1
ATOM 709 C CA . LEU A 1 89 ? 1.909 -8.175 -9.920 1.00 92.81 89 LEU A CA 1
ATOM 710 C C . LEU A 1 89 ? 3.012 -7.882 -10.940 1.00 92.81 89 LEU A C 1
ATOM 712 O O . LEU A 1 89 ? 2.885 -8.198 -12.124 1.00 92.81 89 LEU A O 1
ATOM 716 N N . SER A 1 90 ? 4.081 -7.223 -10.498 1.00 92.38 90 SER A N 1
ATOM 717 C CA . SER A 1 90 ? 5.157 -6.775 -11.384 1.00 92.38 90 SER A CA 1
ATOM 718 C C . SER A 1 90 ? 6.132 -7.886 -11.753 1.00 92.38 90 SER A C 1
ATOM 720 O O . SER A 1 90 ? 6.794 -7.776 -12.786 1.00 92.38 90 SER A O 1
ATOM 722 N N . GLN A 1 91 ? 6.249 -8.918 -10.907 1.00 89.62 91 GLN A N 1
ATOM 723 C CA . GLN A 1 91 ? 7.299 -9.939 -10.979 1.00 89.62 91 GLN A CA 1
ATOM 724 C C . GLN A 1 91 ? 8.718 -9.333 -10.949 1.00 89.62 91 GLN A C 1
ATOM 726 O O . GLN A 1 91 ? 9.692 -9.961 -11.367 1.00 89.62 91 GLN A O 1
ATOM 731 N N . ILE A 1 92 ? 8.852 -8.093 -10.461 1.00 91.62 92 ILE A N 1
ATOM 732 C CA . ILE A 1 92 ? 10.137 -7.425 -10.272 1.00 91.62 92 ILE A CA 1
ATOM 733 C C . ILE A 1 92 ? 10.640 -7.779 -8.880 1.00 91.62 92 ILE A C 1
ATOM 735 O O . ILE A 1 92 ? 9.965 -7.559 -7.876 1.00 91.62 92 ILE A O 1
ATOM 739 N N . ASN A 1 93 ? 11.863 -8.296 -8.818 1.00 87.25 93 ASN A N 1
ATOM 740 C CA . ASN A 1 93 ? 12.483 -8.676 -7.560 1.00 87.25 93 ASN A CA 1
ATOM 741 C C . ASN A 1 93 ? 12.970 -7.437 -6.786 1.00 87.25 93 ASN A C 1
ATOM 743 O O . ASN A 1 93 ? 14.128 -7.033 -6.899 1.00 87.25 93 ASN A O 1
ATOM 747 N N . PHE A 1 94 ? 12.081 -6.824 -6.006 1.00 92.75 94 PHE A N 1
ATOM 748 C CA . PHE A 1 94 ? 12.422 -5.857 -4.962 1.00 92.75 94 PHE A CA 1
ATOM 749 C C . PHE A 1 94 ? 11.819 -6.316 -3.637 1.00 92.75 94 PHE A C 1
ATOM 751 O O . PHE A 1 94 ? 10.711 -6.834 -3.627 1.00 92.75 94 PHE A O 1
ATOM 758 N N . ALA A 1 95 ? 12.518 -6.118 -2.520 1.00 90.56 95 ALA A N 1
ATOM 759 C CA . ALA A 1 95 ? 11.976 -6.499 -1.220 1.00 90.56 95 ALA A CA 1
ATOM 760 C C . ALA A 1 95 ? 11.133 -5.341 -0.632 1.00 90.56 95 ALA A C 1
ATOM 762 O O . ALA A 1 95 ? 11.651 -4.219 -0.540 1.00 90.56 95 ALA A O 1
ATOM 763 N N . PRO A 1 96 ? 9.865 -5.572 -0.228 1.00 89.81 96 PRO A N 1
ATOM 764 C CA . PRO A 1 96 ? 8.994 -4.562 0.400 1.00 89.81 96 PRO A CA 1
ATOM 765 C C . PRO A 1 96 ? 9.581 -3.905 1.662 1.00 89.81 96 PRO A C 1
ATOM 767 O O . PRO A 1 96 ? 9.251 -2.768 2.010 1.00 89.81 96 PRO A O 1
ATOM 770 N N . ASP A 1 97 ? 10.493 -4.611 2.324 1.00 88.81 97 ASP A N 1
ATOM 771 C CA . ASP A 1 97 ? 11.211 -4.227 3.536 1.00 88.81 97 ASP A CA 1
ATOM 772 C C . ASP A 1 97 ? 12.629 -3.687 3.261 1.00 88.81 97 ASP A C 1
ATOM 774 O O . ASP A 1 97 ? 13.395 -3.429 4.191 1.00 88.81 97 ASP A O 1
ATOM 778 N N . ASN A 1 98 ? 12.998 -3.468 1.995 1.00 91.31 98 ASN A N 1
ATOM 779 C CA . ASN A 1 98 ? 14.312 -2.949 1.623 1.00 91.31 98 ASN A CA 1
ATOM 780 C C . ASN A 1 98 ? 14.224 -1.751 0.660 1.00 91.31 98 ASN A C 1
ATOM 782 O O . ASN A 1 98 ? 14.403 -1.900 -0.555 1.00 91.31 98 ASN A O 1
ATOM 786 N N . PRO A 1 99 ? 14.072 -0.520 1.188 1.00 92.25 99 PRO A N 1
ATOM 787 C CA . PRO A 1 99 ? 14.037 0.700 0.382 1.00 92.25 99 PRO A CA 1
ATOM 788 C C . PRO A 1 99 ? 15.266 0.887 -0.516 1.00 92.25 99 PRO A C 1
ATOM 790 O O . PRO A 1 99 ? 15.159 1.467 -1.596 1.00 92.25 99 PRO A O 1
ATOM 793 N N . LYS A 1 100 ? 16.440 0.378 -0.107 1.00 92.56 100 LYS A N 1
ATOM 794 C CA . LYS A 1 100 ? 17.676 0.494 -0.897 1.00 92.56 100 LYS A CA 1
ATOM 795 C C . LYS A 1 100 ? 17.598 -0.277 -2.214 1.00 92.56 100 LYS A C 1
ATOM 797 O O . LYS A 1 100 ? 18.204 0.156 -3.187 1.00 92.56 100 LYS A O 1
ATOM 802 N N . GLY A 1 101 ? 16.842 -1.377 -2.262 1.00 91.94 101 GLY A N 1
ATOM 803 C CA . GLY A 1 101 ? 16.625 -2.132 -3.498 1.00 91.94 101 GLY A CA 1
ATOM 804 C C . GLY A 1 101 ? 15.929 -1.293 -4.571 1.00 91.94 101 GLY A C 1
ATOM 805 O O . GLY A 1 101 ? 16.321 -1.329 -5.731 1.00 91.94 101 GLY A O 1
ATOM 806 N N . LEU A 1 102 ? 14.962 -0.468 -4.164 1.00 94.19 102 LEU A N 1
ATOM 807 C CA . LEU A 1 102 ? 14.249 0.452 -5.053 1.00 94.19 102 LEU A CA 1
ATOM 808 C C . LEU A 1 102 ? 15.113 1.650 -5.472 1.00 94.19 102 LEU A C 1
ATOM 810 O O . LEU A 1 102 ? 15.028 2.084 -6.613 1.00 94.19 102 LEU A O 1
ATOM 814 N N . ILE A 1 103 ? 15.961 2.166 -4.573 1.00 93.62 103 ILE A N 1
ATOM 815 C CA . ILE A 1 103 ? 16.882 3.282 -4.871 1.00 93.62 103 ILE A CA 1
ATOM 816 C C . ILE A 1 103 ? 17.934 2.878 -5.910 1.00 93.62 103 ILE A C 1
ATOM 818 O O . ILE A 1 103 ? 18.270 3.669 -6.785 1.00 93.62 103 ILE A O 1
ATOM 822 N N . ASN A 1 104 ? 18.453 1.654 -5.808 1.00 93.94 104 ASN A N 1
ATOM 823 C CA . ASN A 1 104 ? 19.519 1.154 -6.677 1.00 93.94 104 ASN A CA 1
ATOM 824 C C . ASN A 1 104 ? 18.996 0.504 -7.968 1.00 93.94 104 ASN A C 1
ATOM 826 O O . ASN A 1 104 ? 19.784 -0.029 -8.749 1.00 93.94 104 ASN A O 1
ATOM 830 N N . MET A 1 105 ? 17.678 0.499 -8.174 1.00 95.38 105 MET A N 1
ATOM 831 C CA . MET A 1 105 ? 17.048 -0.056 -9.364 1.00 95.38 105 MET A CA 1
ATOM 832 C C . MET A 1 105 ? 17.372 0.805 -10.587 1.00 95.38 105 MET A C 1
ATOM 834 O O . MET A 1 105 ? 17.459 2.030 -10.493 1.00 95.38 105 MET A O 1
ATOM 838 N N . ASP A 1 106 ? 17.529 0.172 -11.751 1.00 95.88 106 ASP A N 1
ATOM 839 C CA . ASP A 1 106 ? 17.711 0.919 -12.993 1.00 95.88 106 ASP A CA 1
ATOM 840 C C . ASP A 1 106 ? 16.518 1.863 -13.236 1.00 95.88 106 ASP A C 1
ATOM 842 O O . ASP A 1 106 ? 15.362 1.527 -12.961 1.00 95.88 106 ASP A O 1
ATOM 846 N N . LEU A 1 107 ? 16.807 3.047 -13.779 1.00 94.75 107 LEU A N 1
ATOM 847 C CA . LEU A 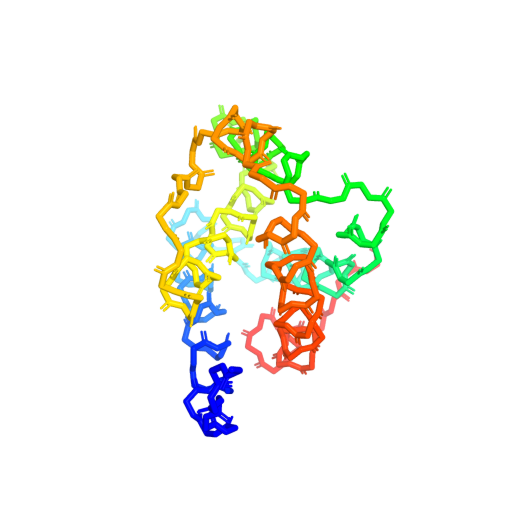1 107 ? 15.822 4.109 -13.968 1.00 94.75 107 LEU A CA 1
ATOM 848 C C . LEU A 1 107 ? 14.617 3.662 -14.809 1.00 94.75 107 LEU A C 1
ATOM 850 O O . LEU A 1 107 ? 13.488 4.058 -14.517 1.00 94.75 107 LEU A O 1
ATOM 854 N N . SER A 1 108 ? 14.834 2.854 -15.848 1.00 95.12 108 SER A N 1
ATOM 855 C CA . SER A 1 108 ? 13.770 2.406 -16.746 1.00 95.12 108 SER A CA 1
ATOM 856 C C . SER A 1 108 ? 12.832 1.404 -16.069 1.00 95.12 108 SER A C 1
ATOM 858 O O . SER A 1 108 ? 11.610 1.580 -16.139 1.00 95.12 108 SER A O 1
ATOM 860 N N . THR A 1 109 ? 13.376 0.426 -15.338 1.00 95.31 109 THR A N 1
ATOM 861 C CA . THR A 1 109 ? 12.590 -0.516 -14.531 1.00 95.31 109 THR A CA 1
ATOM 862 C C . THR A 1 109 ? 11.855 0.213 -13.416 1.00 95.31 109 THR A C 1
ATOM 864 O O . THR A 1 109 ? 10.649 0.021 -13.265 1.00 95.31 109 THR A O 1
ATOM 867 N N . TYR A 1 110 ? 12.526 1.112 -12.689 1.00 95.75 110 TYR A N 1
ATOM 868 C CA . TYR A 1 110 ? 11.898 1.876 -11.611 1.00 95.75 110 TYR A CA 1
ATOM 869 C C . TYR A 1 110 ? 10.761 2.766 -12.127 1.00 95.75 110 TYR A C 1
ATOM 871 O O . TYR A 1 110 ? 9.684 2.798 -11.535 1.00 95.75 110 TYR A O 1
ATOM 879 N N . ALA A 1 111 ? 10.943 3.445 -13.264 1.00 94.56 111 ALA A N 1
ATOM 880 C CA . ALA A 1 111 ? 9.888 4.247 -13.880 1.00 94.56 111 ALA A CA 1
ATOM 881 C C . ALA A 1 111 ? 8.691 3.392 -14.332 1.00 94.56 111 ALA A C 1
ATOM 883 O O . ALA A 1 111 ? 7.541 3.807 -14.170 1.00 94.56 111 ALA A O 1
ATOM 884 N N . GLY A 1 112 ? 8.942 2.198 -14.880 1.00 95.00 112 GLY A N 1
ATOM 885 C CA . GLY A 1 112 ? 7.896 1.231 -15.222 1.00 95.00 112 GLY A CA 1
ATOM 886 C C . GLY A 1 112 ? 7.126 0.748 -13.991 1.00 95.00 112 GLY A C 1
ATOM 887 O O . GLY A 1 112 ? 5.894 0.776 -13.986 1.00 95.00 112 GLY A O 1
ATOM 888 N N . LEU A 1 113 ? 7.847 0.389 -12.929 1.00 96.31 113 LEU A N 1
ATOM 889 C CA . LEU A 1 113 ? 7.285 -0.045 -11.654 1.00 96.31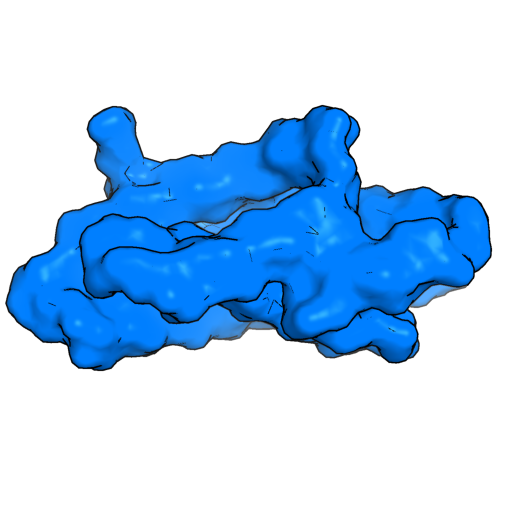 113 LEU A CA 1
ATOM 890 C C . LEU A 1 113 ? 6.460 1.066 -10.988 1.00 96.31 113 LEU A C 1
ATOM 892 O O . LEU A 1 113 ? 5.352 0.806 -10.532 1.00 96.31 113 LEU A O 1
ATOM 896 N N . ASN A 1 114 ? 6.936 2.315 -11.004 1.00 96.19 114 ASN A N 1
ATOM 897 C CA . ASN A 1 114 ? 6.193 3.470 -10.489 1.00 96.19 114 ASN A CA 1
ATOM 898 C C . ASN A 1 114 ? 4.865 3.682 -11.235 1.00 96.19 114 ASN A C 1
ATOM 900 O O . ASN A 1 114 ? 3.848 3.959 -10.606 1.00 96.19 114 ASN A O 1
ATOM 904 N N . ARG A 1 115 ? 4.848 3.543 -12.569 1.00 95.50 115 ARG A N 1
ATOM 905 C CA . ARG A 1 115 ? 3.604 3.654 -13.354 1.00 95.50 115 ARG A CA 1
ATOM 906 C C . ARG A 1 115 ? 2.610 2.554 -12.993 1.00 95.50 115 ARG A C 1
ATOM 908 O O . ARG A 1 115 ? 1.432 2.847 -12.809 1.00 95.50 115 ARG A O 1
ATOM 915 N N . LEU A 1 116 ? 3.086 1.315 -12.858 1.00 95.94 116 LEU A N 1
ATOM 916 C CA . LEU A 1 116 ? 2.258 0.193 -12.415 1.00 95.94 116 LEU A CA 1
ATOM 917 C C . LEU A 1 116 ? 1.717 0.419 -10.998 1.00 95.94 116 LEU A C 1
ATOM 919 O O . LEU A 1 116 ? 0.539 0.189 -10.749 1.00 95.94 116 LEU A O 1
ATOM 923 N N . ALA A 1 117 ? 2.552 0.925 -10.092 1.00 97.50 117 ALA A N 1
ATOM 924 C CA . ALA A 1 117 ? 2.150 1.242 -8.731 1.00 97.50 117 ALA A CA 1
ATOM 925 C C . ALA A 1 117 ? 1.061 2.316 -8.681 1.00 97.50 117 ALA A C 1
ATOM 927 O O . ALA A 1 117 ? 0.100 2.172 -7.938 1.00 97.50 117 ALA A O 1
ATOM 928 N N . ILE A 1 118 ? 1.160 3.374 -9.489 1.00 97.88 118 ILE A N 1
ATOM 929 C CA . ILE A 1 118 ? 0.112 4.402 -9.547 1.00 97.88 118 ILE A CA 1
ATOM 930 C C . ILE A 1 118 ? -1.212 3.795 -10.028 1.00 97.88 118 ILE A C 1
ATOM 932 O O . ILE A 1 118 ? -2.246 4.065 -9.422 1.00 97.88 118 ILE A O 1
ATOM 936 N N . ALA A 1 119 ? -1.181 2.937 -11.053 1.00 96.94 119 ALA A N 1
ATOM 937 C CA . ALA A 1 119 ? -2.377 2.231 -11.512 1.00 96.94 119 ALA A CA 1
ATOM 938 C C . ALA A 1 119 ? -2.958 1.319 -10.415 1.00 96.94 119 ALA A C 1
ATOM 940 O O . ALA A 1 119 ? -4.165 1.314 -10.192 1.00 96.94 119 ALA A O 1
ATOM 941 N N . LEU A 1 120 ? -2.105 0.590 -9.684 1.00 97.50 120 LEU A N 1
ATOM 942 C CA . LEU A 1 120 ? -2.546 -0.294 -8.601 1.00 97.50 120 LEU A CA 1
ATOM 943 C C . LEU A 1 120 ? -3.154 0.512 -7.454 1.00 97.50 120 LEU A C 1
ATOM 945 O O . LEU A 1 120 ? -4.184 0.137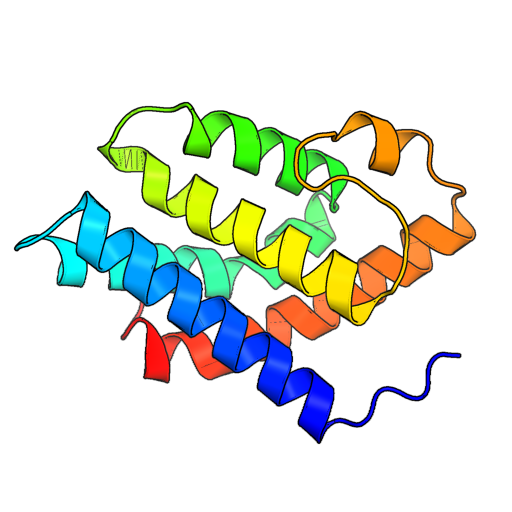 -6.909 1.00 97.50 120 LEU A O 1
ATOM 949 N N . ALA A 1 121 ? -2.549 1.648 -7.117 1.00 98.25 121 ALA A N 1
ATOM 950 C CA . ALA A 1 121 ? -3.045 2.542 -6.084 1.00 98.25 121 ALA A CA 1
ATOM 951 C C . ALA A 1 121 ? -4.411 3.139 -6.443 1.00 98.25 121 ALA A C 1
ATOM 953 O O . ALA A 1 121 ? -5.233 3.345 -5.554 1.00 98.25 121 ALA A O 1
ATOM 954 N N . GLN A 1 122 ? -4.667 3.414 -7.725 1.00 97.75 122 GLN A N 1
ATOM 955 C CA . GLN A 1 122 ? -5.977 3.872 -8.194 1.00 97.75 122 GLN A CA 1
ATOM 956 C C . GLN A 1 122 ? -7.038 2.777 -8.046 1.00 97.75 122 GLN A C 1
ATOM 958 O O . GLN A 1 122 ? -8.123 3.054 -7.543 1.00 97.75 122 GLN A O 1
ATOM 963 N N . GLU A 1 123 ? -6.706 1.537 -8.409 1.00 97.56 123 GLU A N 1
ATOM 964 C CA . GLU A 1 123 ? -7.597 0.385 -8.229 1.00 97.56 123 GLU A CA 1
ATOM 965 C C . GLU A 1 123 ? -7.877 0.120 -6.742 1.00 97.56 123 GLU A C 1
ATOM 967 O O . GLU A 1 123 ? -9.019 -0.072 -6.333 1.00 97.56 123 GLU A O 1
ATOM 972 N N . TRP A 1 124 ? -6.849 0.204 -5.896 1.00 98.31 124 TRP A N 1
ATOM 973 C CA . TRP A 1 124 ? -7.010 0.110 -4.447 1.00 98.31 124 TRP A CA 1
ATOM 974 C C . TRP A 1 124 ? -7.923 1.210 -3.900 1.00 98.31 124 TRP A C 1
ATOM 976 O O . TRP A 1 124 ? -8.808 0.926 -3.098 1.00 98.31 124 TRP A O 1
ATOM 986 N N . ALA A 1 125 ? -7.732 2.459 -4.331 1.00 97.75 125 ALA A N 1
ATOM 987 C CA . ALA A 1 125 ? -8.570 3.584 -3.920 1.00 97.75 125 ALA A CA 1
ATOM 988 C C . ALA A 1 125 ? -10.034 3.410 -4.351 1.00 97.75 125 ALA A C 1
ATOM 990 O O . ALA A 1 125 ? -10.932 3.819 -3.618 1.00 97.75 125 ALA A O 1
ATOM 991 N N . PHE A 1 126 ? -10.281 2.778 -5.502 1.00 96.69 126 PHE A N 1
ATOM 992 C CA . PHE A 1 126 ? -11.627 2.438 -5.956 1.00 96.69 126 PHE A CA 1
ATOM 993 C C . PHE A 1 126 ? -12.308 1.417 -5.027 1.00 96.69 126 PHE A C 1
ATOM 995 O O . PHE A 1 126 ? -13.447 1.628 -4.611 1.00 96.69 126 PHE A O 1
ATOM 1002 N N . TRP A 1 127 ? -11.608 0.344 -4.645 1.00 97.81 127 TRP A N 1
ATOM 1003 C CA . TRP A 1 127 ? -12.169 -0.719 -3.800 1.00 97.81 127 TRP A CA 1
ATOM 1004 C C . TRP A 1 127 ? -12.165 -0.408 -2.296 1.00 97.81 127 TRP A C 1
ATOM 1006 O O . TRP A 1 127 ? -12.918 -1.028 -1.538 1.00 97.81 127 TRP A O 1
ATOM 1016 N N . SER A 1 128 ? -11.348 0.547 -1.837 1.00 97.56 128 SER A N 1
ATOM 1017 C CA . SER A 1 128 ? -11.085 0.762 -0.407 1.00 97.56 128 SER A CA 1
ATOM 1018 C C . SER A 1 128 ? -12.354 1.000 0.405 1.00 97.56 128 SER A C 1
ATOM 1020 O O . SER A 1 128 ? -12.496 0.448 1.493 1.00 97.56 128 SER A O 1
ATOM 1022 N N . THR A 1 129 ? -13.301 1.775 -0.122 1.00 96.50 129 THR A N 1
ATOM 1023 C CA . THR A 1 129 ? -14.552 2.098 0.575 1.00 96.50 129 THR A CA 1
ATOM 1024 C C . THR A 1 129 ? -15.433 0.867 0.768 1.00 96.50 129 THR A C 1
ATOM 1026 O O . THR A 1 129 ? -16.038 0.707 1.826 1.00 96.50 129 THR A O 1
ATOM 1029 N N . ALA A 1 130 ? -15.467 -0.038 -0.214 1.00 97.44 130 ALA A N 1
ATOM 1030 C CA . ALA A 1 130 ? -16.264 -1.260 -0.142 1.00 97.44 130 ALA A CA 1
ATOM 1031 C C . ALA A 1 130 ? -15.704 -2.262 0.884 1.00 97.44 130 ALA A C 1
ATOM 1033 O O . ALA A 1 130 ? -16.473 -2.935 1.567 1.00 97.44 130 ALA A O 1
ATOM 1034 N N . ILE A 1 131 ? -14.376 -2.334 1.026 1.00 97.69 131 ILE A N 1
ATOM 1035 C CA . ILE A 1 131 ? -13.702 -3.349 1.854 1.00 97.69 131 ILE A CA 1
ATOM 1036 C C . ILE A 1 131 ? -13.352 -2.809 3.248 1.00 97.69 131 ILE A C 1
ATOM 1038 O O . ILE A 1 131 ? -13.597 -3.453 4.269 1.00 97.69 131 ILE A O 1
ATOM 1042 N N . LEU A 1 132 ? -12.773 -1.613 3.327 1.00 97.62 132 LEU A N 1
ATOM 1043 C CA . LEU A 1 132 ? -12.302 -0.996 4.573 1.00 97.62 132 LEU A CA 1
ATOM 1044 C C . LEU A 1 132 ? -13.321 -0.004 5.164 1.00 97.62 132 LEU A C 1
ATOM 1046 O O . LEU A 1 132 ? -13.189 0.404 6.322 1.00 97.62 132 LEU A O 1
ATOM 1050 N N . GLY A 1 133 ? -14.360 0.344 4.405 1.00 96.50 133 GLY A N 1
ATOM 1051 C CA . GLY A 1 133 ? -15.388 1.306 4.787 1.00 96.50 133 GLY A CA 1
ATOM 1052 C C . GLY A 1 133 ? -15.045 2.746 4.405 1.00 96.50 133 GLY A C 1
ATOM 1053 O O . GLY A 1 133 ? -13.933 3.058 3.972 1.00 96.50 133 GLY A O 1
ATOM 1054 N N . GLU A 1 134 ? -16.025 3.630 4.605 1.00 94.56 134 GLU A N 1
ATOM 1055 C CA . GLU A 1 134 ? -15.896 5.067 4.336 1.00 94.56 134 GLU A CA 1
ATOM 1056 C C . GLU A 1 134 ? -14.685 5.671 5.063 1.00 94.56 134 GLU A C 1
ATOM 1058 O O . GLU A 1 134 ? -14.551 5.473 6.282 1.00 94.56 134 GLU A O 1
ATOM 1063 N N . PRO A 1 135 ? -13.801 6.394 4.349 1.00 91.06 135 PRO A N 1
ATOM 1064 C CA . PRO A 1 135 ? -12.640 7.028 4.951 1.00 91.06 135 PRO A CA 1
ATOM 1065 C C . PRO A 1 135 ? -13.090 7.997 6.046 1.00 91.06 135 PRO A C 1
ATOM 1067 O O . PRO A 1 135 ? -14.086 8.709 5.922 1.00 91.06 135 PRO A O 1
ATOM 1070 N N . LYS A 1 136 ? -12.357 8.002 7.157 1.00 81.88 136 LYS A N 1
ATOM 1071 C CA . LYS A 1 136 ? -12.563 8.992 8.215 1.00 81.88 136 LYS A CA 1
ATOM 1072 C C . LYS A 1 136 ? -11.698 10.210 7.894 1.00 81.88 136 LYS A C 1
ATOM 1074 O O . LYS A 1 136 ? -10.485 10.034 7.774 1.00 81.88 136 LYS A O 1
ATOM 1079 N N . GLU A 1 137 ? -12.333 11.377 7.754 1.00 53.81 137 GLU A N 1
ATOM 1080 C CA . GLU A 1 137 ? -11.666 12.690 7.667 1.00 53.81 137 GLU A CA 1
ATOM 1081 C C . GLU A 1 137 ? -10.720 12.941 8.853 1.00 53.81 137 GLU A C 1
ATOM 1083 O O . GLU A 1 137 ? -11.058 12.540 9.998 1.00 53.81 137 GLU A O 1
#

Radius of gyration: 14.18 Å; chains: 1; bounding box: 36×23×41 Å

Sequence (137 aa):
MLKLDPRNFSDHAYNGLEEIQADIAQLYGPKAGEYKKKASAIVQGLPNYISAWGLHRLAGDGLKYHNGSKETRYKGFVYQQFLQTLQELSQINFAPDNPKGLINMDLSTYAGLNRLAIALAQEWAFWSTAILGEPKE

pLDDT: mean 94.05, std 8.22, range [46.09, 98.44]

Secondary structure (DSSP, 8-state):
-----HHHHHHHHHHHHHHHHHHHHHHHGGGHHHHHHHHHHHHHHHHHHHHHH-HHHHHHHHHHHHTS-TTTHHHHHHHHHHHHHHHHHH-----TT-HHHHHTS-HHHHHHHHHHHHHHHHHHHHHHHHHH-SPP-